Protein AF-A0A7V3LGW0-F1 (afdb_monomer_lite)

Radius of gyration: 11.77 Å; chains: 1; bounding box: 28×21×29 Å

Secondary structure (DSSP, 8-state):
-------TTS-----SPPSSEEEEEE--TTS--EEEEEEE-SS-------PPP-

pLDDT: mean 97.19, std 2.2, range [84.38, 98.44]

Structure (mmCIF, N/CA/C/O backbone):
data_AF-A0A7V3LGW0-F1
#
_entry.id   AF-A0A7V3LGW0-F1
#
loop_
_atom_site.group_PDB
_ato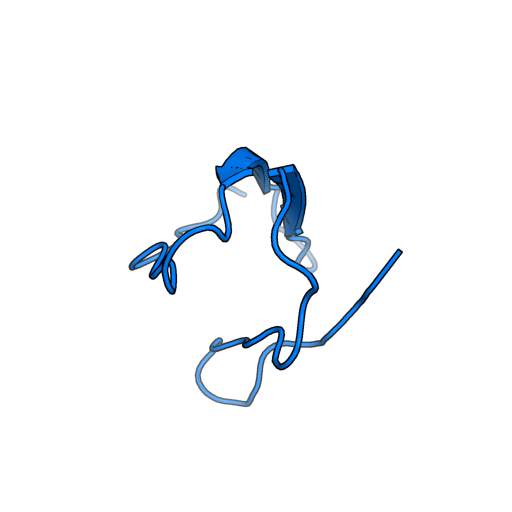m_site.id
_atom_site.type_symbol
_atom_site.label_atom_id
_atom_site.label_alt_id
_atom_site.label_comp_id
_atom_site.label_asym_id
_atom_site.label_entity_id
_atom_site.label_seq_id
_atom_site.pdbx_PDB_ins_code
_atom_site.Cartn_x
_atom_site.Cartn_y
_atom_site.Cartn_z
_atom_site.occupancy
_atom_site.B_iso_or_equiv
_atom_site.auth_seq_id
_atom_site.auth_comp_id
_atom_site.auth_asym_id
_atom_site.auth_atom_id
_atom_site.pdbx_PDB_model_num
ATOM 1 N N . THR A 1 1 ? -4.265 -11.876 6.372 1.00 84.38 1 THR A N 1
ATOM 2 C CA . THR A 1 1 ? -3.558 -11.137 5.310 1.00 84.38 1 THR A CA 1
ATOM 3 C C . THR A 1 1 ? -4.542 -10.796 4.221 1.00 84.38 1 THR A C 1
ATOM 5 O O . THR A 1 1 ? -5.227 -11.700 3.759 1.00 84.38 1 THR A O 1
ATOM 8 N N . TRP A 1 2 ? -4.646 -9.520 3.859 1.00 96.00 2 TRP A N 1
ATOM 9 C CA . TRP A 1 2 ? -5.490 -9.040 2.763 1.00 96.00 2 TRP A CA 1
ATOM 10 C C . TRP A 1 2 ? -4.609 -8.721 1.560 1.00 96.00 2 TRP A C 1
ATOM 12 O O . TRP A 1 2 ? -3.482 -8.261 1.730 1.00 96.00 2 TRP A O 1
ATOM 22 N N . THR A 1 3 ? -5.117 -8.957 0.355 1.00 97.56 3 THR A N 1
ATOM 23 C CA . THR A 1 3 ? -4.421 -8.627 -0.892 1.00 97.56 3 THR A CA 1
ATOM 24 C C . THR A 1 3 ? -5.386 -7.988 -1.874 1.00 97.56 3 THR A C 1
ATOM 26 O O . THR A 1 3 ? -6.569 -8.322 -1.893 1.00 97.56 3 THR A O 1
ATOM 29 N N . THR A 1 4 ? -4.869 -7.100 -2.711 1.00 97.88 4 THR A N 1
ATOM 30 C CA . THR A 1 4 ? -5.586 -6.526 -3.847 1.00 97.88 4 THR A CA 1
ATOM 31 C C . THR A 1 4 ? -4.589 -6.258 -4.971 1.00 97.88 4 THR A C 1
ATOM 33 O O . THR A 1 4 ? -3.377 -6.292 -4.747 1.00 97.88 4 THR A O 1
ATOM 36 N N . THR A 1 5 ? -5.092 -5.999 -6.169 1.00 98.31 5 THR A N 1
ATOM 37 C CA . THR A 1 5 ? -4.292 -5.566 -7.316 1.00 98.31 5 THR A CA 1
ATOM 38 C C . THR A 1 5 ? -4.724 -4.156 -7.677 1.00 98.31 5 THR A C 1
ATOM 40 O O . THR A 1 5 ? -5.905 -3.826 -7.570 1.00 98.31 5 THR A O 1
ATOM 43 N N . THR A 1 6 ? -3.762 -3.323 -8.062 1.00 98.12 6 THR A N 1
ATOM 44 C CA . THR A 1 6 ? -4.055 -1.984 -8.563 1.00 98.12 6 THR A CA 1
ATOM 45 C C . THR A 1 6 ? -4.960 -2.053 -9.792 1.00 98.12 6 THR A C 1
ATOM 47 O O . THR A 1 6 ? -4.869 -3.000 -10.578 1.00 98.12 6 THR A O 1
ATOM 50 N N . ASP A 1 7 ? -5.812 -1.055 -9.984 1.00 97.62 7 ASP A N 1
ATOM 51 C CA . ASP A 1 7 ? -6.602 -0.929 -11.207 1.00 97.62 7 ASP A CA 1
ATOM 52 C C . ASP A 1 7 ? -5.769 -0.385 -12.392 1.00 97.62 7 ASP A C 1
ATOM 54 O O . ASP A 1 7 ? -4.538 -0.315 -12.343 1.00 97.62 7 ASP A O 1
ATOM 58 N N . GLY A 1 8 ? -6.439 -0.007 -13.487 1.00 97.88 8 GLY A N 1
ATOM 59 C CA . GLY A 1 8 ? -5.789 0.533 -14.687 1.00 97.88 8 GLY A CA 1
ATOM 60 C C . GLY A 1 8 ? -5.118 1.902 -14.507 1.00 97.88 8 GLY A C 1
ATOM 61 O O . GLY A 1 8 ? -4.354 2.303 -15.384 1.00 97.88 8 GLY A O 1
ATOM 62 N N . PHE A 1 9 ? -5.379 2.605 -13.401 1.00 96.88 9 PHE A N 1
ATOM 63 C CA . PHE A 1 9 ? -4.739 3.874 -13.046 1.00 96.88 9 PHE A CA 1
ATOM 64 C C . PHE A 1 9 ? -3.591 3.695 -12.044 1.00 96.88 9 PHE A C 1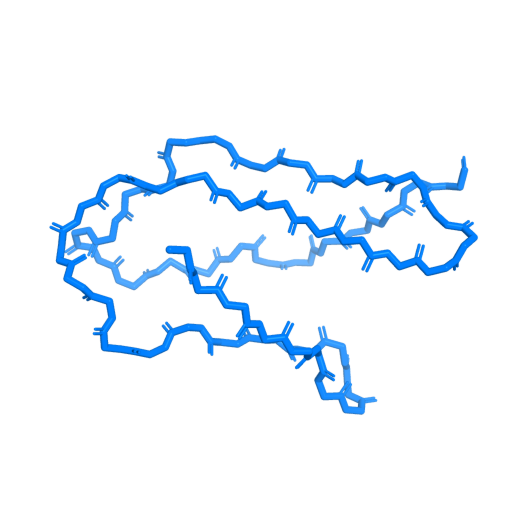
ATOM 66 O O . PHE A 1 9 ? -2.849 4.643 -11.800 1.00 96.88 9 PHE A O 1
ATOM 73 N N . GLY A 1 10 ? -3.397 2.482 -11.514 1.00 97.12 10 GLY A N 1
ATOM 74 C CA . GLY A 1 10 ? -2.404 2.206 -10.477 1.00 97.12 10 GLY A CA 1
ATOM 75 C C . GLY A 1 10 ? -2.939 2.378 -9.052 1.00 97.12 10 GLY A C 1
ATOM 76 O O . GLY A 1 10 ? -2.168 2.236 -8.103 1.00 97.12 10 GLY A O 1
ATOM 77 N N . ASP A 1 11 ? -4.242 2.626 -8.887 1.00 97.94 11 ASP A N 1
ATOM 78 C CA . ASP A 1 11 ? -4.861 2.856 -7.584 1.00 97.94 11 ASP A CA 1
ATOM 79 C C . ASP A 1 11 ? -5.265 1.541 -6.911 1.00 97.94 11 ASP A C 1
ATOM 81 O O . ASP A 1 11 ? -5.675 0.575 -7.560 1.00 97.94 11 ASP A O 1
ATOM 85 N N . PHE A 1 12 ? -5.195 1.503 -5.579 1.00 98.00 12 PHE A N 1
ATOM 86 C CA . PHE A 1 12 ? -5.704 0.398 -4.768 1.00 98.00 12 PHE A CA 1
ATOM 87 C C . PHE A 1 12 ? -6.426 0.913 -3.523 1.00 98.00 12 PHE A C 1
ATOM 89 O O . PHE A 1 12 ? -6.133 1.989 -3.006 1.00 98.00 12 PHE A O 1
ATOM 9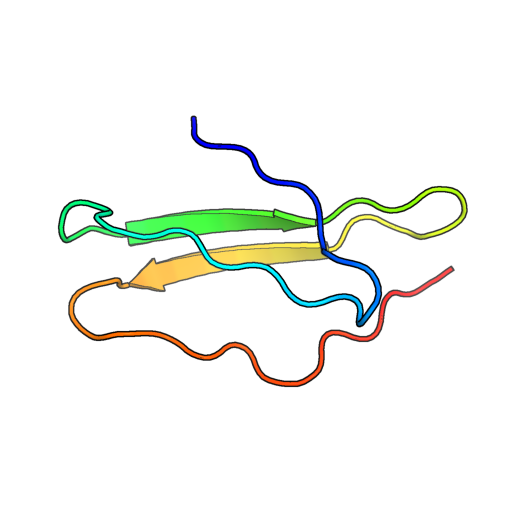6 N N . TRP A 1 13 ? -7.365 0.118 -3.006 1.00 97.06 13 TRP A 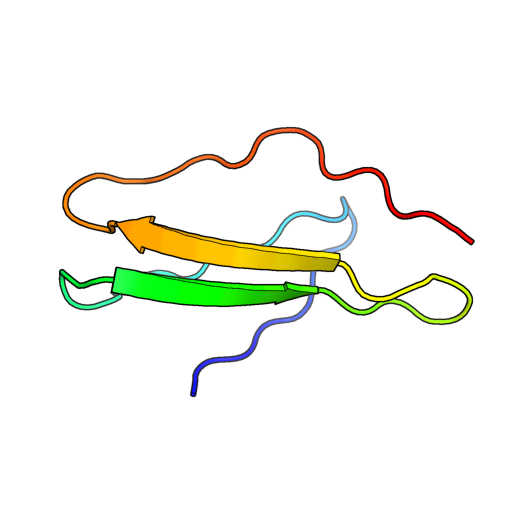N 1
ATOM 97 C CA . TRP A 1 13 ? -8.097 0.455 -1.786 1.00 97.06 13 TRP A CA 1
ATOM 98 C C . TRP A 1 13 ? -8.462 -0.810 -1.003 1.00 97.06 13 TRP A C 1
ATOM 100 O O . TRP A 1 13 ? -9.188 -1.667 -1.505 1.00 97.06 13 TRP A O 1
ATOM 110 N N . PHE A 1 14 ? -8.029 -0.902 0.258 1.00 97.50 14 PHE A N 1
ATOM 111 C CA . PHE A 1 14 ? -8.545 -1.884 1.221 1.00 97.50 14 PHE A CA 1
ATOM 112 C C . PHE A 1 14 ? -9.728 -1.303 2.005 1.00 97.50 14 PHE A C 1
ATOM 114 O O . PHE A 1 14 ? -9.563 -0.369 2.785 1.00 97.50 14 PHE A O 1
ATOM 121 N N . ARG A 1 15 ? -10.944 -1.795 1.747 1.00 95.19 15 ARG A N 1
ATOM 122 C CA . ARG A 1 15 ? -12.182 -1.294 2.372 1.00 95.19 15 ARG A CA 1
ATOM 123 C C . ARG A 1 15 ? -12.607 -2.198 3.522 1.00 95.19 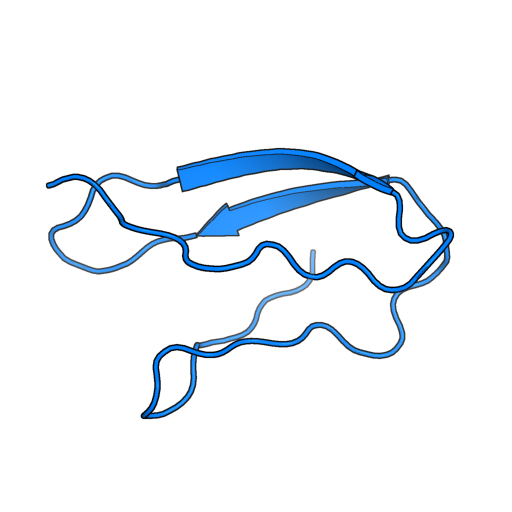15 ARG A C 1
ATOM 125 O O . ARG A 1 15 ? -12.446 -3.410 3.431 1.00 95.19 15 ARG A O 1
ATOM 132 N N . GLY A 1 16 ? -13.202 -1.607 4.559 1.00 94.50 16 GLY A N 1
ATOM 133 C CA . GLY A 1 16 ? -13.773 -2.361 5.679 1.00 94.50 16 GLY A CA 1
ATOM 134 C C . GLY A 1 16 ? -12.732 -3.082 6.533 1.00 94.50 16 GLY A C 1
ATOM 135 O O . GLY A 1 16 ? -13.039 -4.124 7.103 1.00 94.50 16 GLY A O 1
ATOM 136 N N . LEU A 1 17 ? -11.504 -2.556 6.595 1.00 95.88 17 LEU A N 1
ATOM 137 C CA . LEU A 1 17 ? -10.533 -3.021 7.576 1.00 95.88 17 LEU A CA 1
ATOM 138 C C . LEU A 1 17 ? -11.035 -2.677 8.978 1.00 95.88 17 LEU A C 1
ATOM 140 O O . LEU A 1 17 ? -11.567 -1.591 9.211 1.00 95.88 17 LEU A O 1
ATOM 144 N N . GLU A 1 18 ? -10.852 -3.606 9.909 1.00 96.88 18 GLU A N 1
ATOM 145 C CA . GLU A 1 18 ? -11.025 -3.309 11.325 1.00 96.88 18 GLU A CA 1
ATOM 146 C C . GLU A 1 18 ? -9.975 -2.281 11.763 1.00 96.88 18 GLU A C 1
ATOM 148 O O . GLU A 1 18 ? -8.844 -2.298 11.265 1.00 96.88 18 GLU A O 1
ATOM 153 N N . VAL A 1 19 ? -10.339 -1.413 12.712 1.00 97.50 19 VAL A N 1
ATOM 154 C CA . VAL A 1 19 ? -9.407 -0.433 13.282 1.00 97.50 19 VAL A CA 1
ATOM 155 C C . VAL A 1 19 ? -8.232 -1.167 13.923 1.00 97.50 19 VAL A C 1
ATOM 157 O O . VAL A 1 19 ? -8.397 -1.982 14.828 1.00 97.50 19 VAL A O 1
ATOM 160 N N . GLY A 1 20 ? -7.036 -0.851 13.448 1.00 97.75 20 GLY A N 1
ATOM 161 C CA . GLY A 1 20 ? -5.790 -1.469 13.870 1.00 97.75 20 GLY A CA 1
ATOM 162 C C . GLY A 1 20 ? -4.580 -0.904 13.133 1.00 97.75 20 GLY A C 1
ATOM 163 O O . GLY A 1 20 ? -4.689 0.019 12.318 1.00 97.75 20 GLY A O 1
ATOM 164 N N . THR A 1 21 ? -3.424 -1.489 13.427 1.00 98.38 21 THR A N 1
ATOM 165 C CA . THR A 1 21 ? -2.138 -1.126 12.830 1.00 98.38 21 THR A CA 1
ATOM 166 C C . THR A 1 21 ? -1.701 -2.210 11.857 1.00 98.38 21 THR A C 1
ATOM 168 O O . THR A 1 21 ? -1.631 -3.381 12.231 1.00 98.38 21 THR A O 1
ATOM 171 N N . TYR A 1 22 ? -1.384 -1.817 10.625 1.00 98.19 22 TYR A N 1
ATOM 172 C CA . TYR A 1 22 ? -1.042 -2.737 9.545 1.00 98.19 22 TYR A CA 1
ATOM 173 C C . TYR A 1 22 ? 0.267 -2.350 8.863 1.00 98.19 22 TYR A C 1
ATOM 175 O O . TYR A 1 22 ? 0.614 -1.172 8.757 1.00 98.19 22 TYR A O 1
ATOM 183 N N . ASP A 1 23 ? 0.942 -3.362 8.330 1.00 98.44 23 ASP A N 1
ATOM 184 C CA . ASP A 1 23 ? 2.045 -3.190 7.396 1.00 98.44 23 ASP A CA 1
ATOM 185 C C . ASP A 1 23 ? 1.540 -3.459 5.975 1.00 98.44 23 ASP A C 1
ATOM 187 O O . ASP A 1 23 ? 0.729 -4.361 5.741 1.00 98.44 23 ASP A O 1
ATOM 191 N N . LEU A 1 24 ? 2.025 -2.672 5.019 1.00 98.38 24 LEU A N 1
ATOM 192 C CA . LEU A 1 24 ? 1.680 -2.773 3.606 1.00 98.38 24 LEU A CA 1
ATOM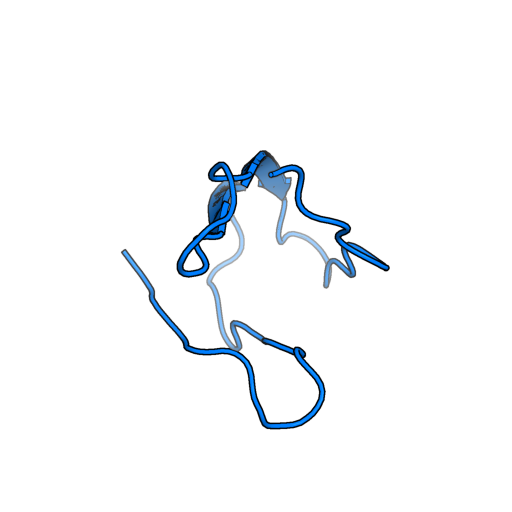 193 C C . LEU A 1 24 ? 2.946 -3.009 2.794 1.00 98.38 24 LEU A C 1
ATOM 195 O O . LEU A 1 24 ? 3.859 -2.187 2.823 1.00 98.38 24 LEU A O 1
ATOM 199 N N . THR A 1 25 ? 2.961 -4.079 2.005 1.00 98.44 25 THR A N 1
ATOM 200 C CA . THR A 1 25 ? 3.996 -4.332 0.999 1.00 98.44 25 THR A CA 1
ATOM 201 C C . THR A 1 25 ? 3.392 -4.241 -0.394 1.00 98.44 25 THR A C 1
ATOM 203 O O . THR A 1 25 ? 2.382 -4.880 -0.681 1.00 98.44 25 THR A O 1
ATOM 206 N N . ILE A 1 26 ? 4.036 -3.461 -1.259 1.00 98.44 26 ILE A N 1
ATOM 207 C CA . ILE A 1 26 ? 3.672 -3.276 -2.664 1.00 98.44 26 ILE A CA 1
ATOM 208 C C . ILE A 1 26 ? 4.758 -3.912 -3.527 1.00 98.44 26 ILE A C 1
ATOM 210 O O . ILE A 1 26 ? 5.950 -3.663 -3.322 1.00 98.44 26 ILE A O 1
ATOM 214 N N . THR A 1 27 ? 4.338 -4.713 -4.502 1.00 98.25 27 THR A N 1
ATOM 215 C CA . THR A 1 27 ? 5.215 -5.341 -5.490 1.00 98.25 27 THR A CA 1
ATOM 216 C C . THR A 1 27 ? 4.704 -5.072 -6.900 1.00 98.25 27 THR A C 1
ATOM 218 O O . THR A 1 27 ? 3.501 -5.034 -7.148 1.00 98.25 27 THR A O 1
ATOM 221 N N . ALA A 1 28 ? 5.639 -4.887 -7.826 1.00 98.00 28 ALA A N 1
ATOM 222 C CA . ALA A 1 28 ? 5.380 -4.780 -9.253 1.00 98.00 28 ALA A CA 1
ATOM 223 C C . ALA A 1 28 ? 6.547 -5.425 -10.006 1.00 98.00 28 ALA A C 1
ATOM 225 O O . ALA A 1 28 ? 7.695 -5.354 -9.563 1.00 98.00 28 ALA A O 1
ATOM 226 N N . GLU A 1 29 ? 6.264 -6.077 -11.131 1.00 97.88 29 GLU A N 1
ATOM 227 C CA . GLU A 1 29 ? 7.297 -6.733 -11.932 1.00 97.88 29 GLU A CA 1
ATOM 228 C C . GLU A 1 29 ? 8.340 -5.716 -12.424 1.00 97.88 29 GLU A C 1
ATOM 230 O O . GLU A 1 29 ? 7.997 -4.670 -12.972 1.00 97.88 29 GLU A O 1
ATOM 235 N N . GLY A 1 30 ? 9.624 -6.024 -12.219 1.00 98.19 30 GLY A N 1
ATOM 236 C CA . GLY A 1 30 ? 10.733 -5.151 -12.616 1.00 98.19 30 GLY A CA 1
ATOM 237 C C . GLY A 1 30 ? 11.001 -3.966 -11.680 1.00 98.19 30 GLY A C 1
ATOM 238 O O . GLY A 1 30 ? 11.784 -3.091 -12.047 1.00 98.19 30 GLY A O 1
ATOM 239 N N . PHE A 1 31 ? 10.377 -3.931 -10.498 1.00 98.38 31 PHE A N 1
ATOM 240 C CA . PHE A 1 31 ? 10.610 -2.915 -9.471 1.00 98.38 31 PHE A CA 1
ATOM 241 C C . PHE A 1 31 ? 10.956 -3.545 -8.118 1.00 98.38 31 PHE A C 1
ATOM 243 O O . PHE A 1 31 ? 10.491 -4.636 -7.775 1.00 98.38 31 PHE A O 1
ATOM 250 N N . ALA A 1 32 ? 11.746 -2.829 -7.322 1.00 98.25 32 ALA A N 1
ATOM 251 C CA . ALA A 1 32 ? 12.006 -3.184 -5.938 1.00 98.25 32 ALA A CA 1
ATOM 252 C C . ALA A 1 32 ? 10.711 -3.080 -5.102 1.00 98.25 32 ALA A C 1
ATOM 254 O O . ALA A 1 32 ? 9.966 -2.103 -5.248 1.00 98.25 32 ALA A O 1
ATOM 255 N N . PRO A 1 33 ? 10.438 -4.042 -4.196 1.00 98.06 33 PRO A N 1
ATOM 256 C CA . PRO A 1 33 ? 9.310 -3.949 -3.278 1.00 98.06 33 PRO A CA 1
ATOM 257 C C . PRO A 1 33 ? 9.394 -2.703 -2.398 1.00 98.06 33 PRO A C 1
ATOM 259 O O . PRO A 1 33 ? 10.476 -2.311 -1.953 1.00 98.06 33 PRO A O 1
ATOM 262 N N . LYS A 1 34 ? 8.238 -2.121 -2.081 1.00 98.38 34 LYS A N 1
ATOM 263 C CA . LYS A 1 34 ? 8.135 -1.003 -1.139 1.00 98.38 34 LYS A CA 1
ATOM 264 C C . LYS A 1 34 ? 7.250 -1.395 0.029 1.00 98.38 34 LYS A C 1
ATOM 266 O O . LYS A 1 34 ? 6.135 -1.870 -0.178 1.00 98.38 34 LYS A O 1
ATOM 271 N N . THR A 1 35 ? 7.746 -1.172 1.242 1.00 98.38 35 THR A N 1
ATOM 272 C CA . THR A 1 35 ? 7.024 -1.490 2.475 1.00 98.38 35 THR A CA 1
ATOM 273 C C . THR A 1 35 ? 6.784 -0.233 3.293 1.00 98.38 35 THR A C 1
ATOM 275 O O . THR A 1 35 ? 7.696 0.563 3.510 1.00 98.38 35 THR A O 1
ATOM 278 N N . PHE A 1 36 ? 5.554 -0.092 3.769 1.00 98.25 36 PHE A N 1
ATOM 279 C CA . PHE A 1 36 ? 5.156 0.854 4.798 1.00 98.25 36 PHE A CA 1
ATOM 280 C C . PHE A 1 36 ? 4.812 0.058 6.049 1.00 98.25 36 PHE A C 1
ATOM 282 O O . PHE A 1 36 ? 4.088 -0.932 5.963 1.00 98.25 36 PHE A O 1
ATOM 289 N N . THR A 1 37 ? 5.317 0.487 7.198 1.00 98.38 37 THR A N 1
ATOM 290 C CA . THR A 1 37 ? 5.051 -0.183 8.471 1.00 98.38 37 THR A CA 1
ATOM 291 C C . THR A 1 37 ? 4.253 0.711 9.396 1.00 98.38 37 THR A C 1
ATOM 293 O O . THR A 1 37 ? 4.474 1.925 9.417 1.00 98.38 37 THR A O 1
ATOM 296 N N . GLY A 1 38 ? 3.390 0.119 10.212 1.00 98.00 38 GLY A N 1
ATOM 297 C CA . GLY A 1 38 ? 2.722 0.851 11.283 1.00 98.00 38 GLY A CA 1
ATOM 298 C C . GLY A 1 38 ? 1.624 1.811 10.813 1.00 98.00 38 GLY A C 1
ATOM 299 O O . GLY A 1 38 ? 1.394 2.835 11.456 1.00 98.00 38 GLY A O 1
ATOM 300 N N . ILE A 1 39 ? 0.952 1.514 9.700 1.00 98.00 39 ILE A N 1
ATOM 301 C CA . ILE A 1 39 ? -0.173 2.322 9.219 1.00 98.00 39 ILE A CA 1
ATOM 302 C C . ILE A 1 39 ? -1.356 2.117 10.171 1.00 98.00 39 ILE A C 1
ATOM 304 O O . ILE A 1 39 ? -1.918 1.025 10.239 1.00 98.00 39 ILE A O 1
ATOM 308 N N . SER A 1 40 ? -1.740 3.170 10.893 1.00 98.00 40 SER A N 1
ATOM 309 C CA . SER A 1 40 ? -2.941 3.169 11.734 1.00 98.00 40 SER A CA 1
ATOM 310 C C . SER A 1 40 ? -4.188 3.451 10.902 1.00 98.00 40 SER A C 1
ATOM 312 O O . SER A 1 40 ? -4.229 4.423 10.153 1.00 98.00 40 SER A O 1
ATOM 314 N N . THR A 1 41 ? -5.217 2.626 11.075 1.00 97.25 41 THR A N 1
ATOM 315 C CA . THR A 1 41 ? -6.533 2.760 10.420 1.00 97.25 41 THR A CA 1
ATOM 316 C C . THR A 1 41 ? -7.593 3.387 11.331 1.00 97.25 41 THR A C 1
ATOM 318 O O . THR A 1 41 ? -8.784 3.309 11.045 1.00 97.25 41 THR A O 1
ATOM 321 N N . GLU A 1 42 ? -7.191 4.050 12.426 1.00 97.88 42 GLU A N 1
ATOM 322 C CA . GLU A 1 42 ? -8.109 4.855 13.258 1.00 97.88 42 GLU A CA 1
ATOM 323 C C . GLU A 1 42 ? -8.849 5.935 12.451 1.00 97.88 42 GLU A C 1
ATOM 325 O O . GLU A 1 42 ? -9.925 6.394 12.838 1.00 97.88 42 GLU A O 1
ATOM 330 N N . LYS A 1 43 ? -8.262 6.345 11.323 1.00 96.75 43 LYS A N 1
ATOM 331 C CA . LYS A 1 43 ? -8.879 7.162 10.280 1.00 96.75 43 LYS A CA 1
ATOM 332 C C . LYS A 1 43 ? -8.519 6.582 8.918 1.00 96.75 43 LYS A C 1
ATOM 334 O O . LYS A 1 43 ? -7.534 5.856 8.797 1.00 96.75 43 LYS A O 1
ATOM 339 N N . ASP A 1 44 ? -9.270 6.970 7.892 1.00 95.81 44 ASP A N 1
ATOM 340 C CA . ASP A 1 44 ? -8.902 6.668 6.512 1.00 95.81 44 ASP A CA 1
ATOM 341 C C . ASP A 1 44 ? -7.530 7.276 6.186 1.00 95.81 44 ASP A C 1
ATOM 343 O O . ASP A 1 44 ? -7.281 8.462 6.427 1.00 95.81 44 ASP A O 1
ATOM 347 N N . VAL A 1 45 ? -6.638 6.453 5.632 1.00 97.38 45 VAL A N 1
ATOM 348 C CA . VAL A 1 45 ? -5.269 6.845 5.285 1.00 97.38 45 VAL A CA 1
ATOM 349 C C . VAL A 1 45 ? -5.122 6.900 3.774 1.00 97.38 45 VAL A C 1
ATOM 351 O O . VAL A 1 45 ? -5.334 5.908 3.082 1.00 97.38 45 VAL A O 1
ATOM 354 N N . ASN A 1 46 ? -4.696 8.056 3.271 1.00 97.31 46 ASN A N 1
ATOM 355 C CA . ASN A 1 46 ? -4.223 8.214 1.903 1.00 97.31 46 ASN A CA 1
ATOM 356 C C . ASN A 1 46 ? -2.686 8.269 1.923 1.00 97.31 46 ASN A C 1
ATOM 358 O O . ASN A 1 46 ? -2.110 9.090 2.637 1.00 97.31 46 ASN A O 1
ATOM 362 N N . LEU A 1 47 ? -2.034 7.385 1.164 1.00 96.81 47 LEU A N 1
ATOM 363 C CA . LEU A 1 47 ? -0.570 7.281 1.094 1.00 96.81 47 LEU A CA 1
ATOM 364 C C . LEU A 1 47 ? 0.062 8.186 0.020 1.00 96.81 47 LEU A C 1
ATOM 366 O O . LEU A 1 47 ? 1.287 8.237 -0.082 1.00 96.81 47 LEU A O 1
ATOM 370 N N . GLY A 1 48 ? -0.757 8.908 -0.747 1.00 97.19 48 GLY A N 1
ATOM 371 C CA . GLY A 1 48 ? -0.334 9.750 -1.861 1.00 97.19 48 GLY A CA 1
ATOM 372 C C . GLY A 1 48 ? 0.306 8.948 -2.991 1.00 97.19 48 GLY A C 1
ATOM 373 O O . GLY A 1 48 ? 0.077 7.748 -3.135 1.00 97.19 48 GLY A O 1
ATOM 374 N N . ASP A 1 49 ? 1.139 9.626 -3.777 1.00 97.44 49 ASP A N 1
ATOM 375 C CA . ASP A 1 49 ? 1.901 8.991 -4.846 1.00 97.44 49 ASP A CA 1
ATOM 376 C C . ASP A 1 49 ? 2.975 8.061 -4.276 1.00 97.44 49 ASP A C 1
ATOM 378 O O . ASP A 1 49 ? 3.776 8.426 -3.406 1.00 97.44 49 ASP A O 1
ATOM 382 N N . ILE A 1 50 ? 3.049 6.853 -4.831 1.00 97.81 50 ILE A N 1
ATOM 383 C CA . ILE A 1 50 ? 3.999 5.828 -4.407 1.00 97.81 50 ILE A CA 1
ATOM 384 C C . ILE A 1 50 ? 4.932 5.485 -5.578 1.00 97.81 50 ILE A C 1
ATOM 386 O O . ILE A 1 50 ? 4.748 4.463 -6.237 1.00 97.81 50 ILE A O 1
ATOM 390 N N . PRO A 1 51 ? 5.980 6.290 -5.842 1.00 97.12 51 PRO A N 1
ATOM 391 C CA . PRO A 1 51 ? 6.992 5.907 -6.816 1.00 97.12 51 PRO A CA 1
ATOM 392 C C . PRO A 1 51 ? 7.761 4.677 -6.312 1.00 97.12 51 PRO A C 1
ATOM 394 O O . PRO A 1 51 ? 8.149 4.613 -5.133 1.00 97.12 51 PRO A O 1
ATOM 397 N N . LEU A 1 52 ? 7.975 3.716 -7.214 1.00 97.69 52 LEU A N 1
ATOM 398 C CA . LEU A 1 52 ? 8.778 2.518 -6.982 1.00 97.69 52 LEU A CA 1
ATOM 399 C C . LEU A 1 52 ? 10.158 2.671 -7.623 1.00 97.69 52 LEU A C 1
ATOM 401 O O . LEU A 1 52 ? 10.293 3.190 -8.733 1.00 97.69 52 LEU A O 1
ATOM 405 N N . ALA A 1 53 ? 11.183 2.204 -6.914 1.00 97.06 53 ALA A N 1
ATOM 406 C CA . ALA A 1 53 ? 12.535 2.117 -7.449 1.00 97.06 53 ALA A CA 1
ATOM 407 C C . ALA A 1 53 ? 12.674 0.870 -8.333 1.00 97.06 53 ALA A C 1
ATOM 409 O O . ALA A 1 53 ? 12.011 -0.137 -8.085 1.00 97.06 53 ALA A O 1
ATOM 410 N N . ARG A 1 54 ? 13.532 0.943 -9.351 1.00 90.00 54 ARG A N 1
ATOM 411 C CA . ARG A 1 54 ? 13.975 -0.226 -10.120 1.00 90.00 54 ARG A CA 1
ATOM 412 C C . ARG A 1 54 ? 15.211 -0.843 -9.488 1.00 90.00 54 ARG A C 1
ATOM 414 O O . ARG A 1 54 ? 16.030 -0.058 -8.961 1.00 90.00 54 ARG A O 1
#

Foldseek 3Di:
DDDDAADPVRDDDDPPDDFDFDKDWDDDPPFDIDIDGGDTVPDDDDPPDDDTHD

Sequence (54 aa):
TWTTTTDGFGDFWFRGLEVGTYDLTITAEGFAPKTFTGISTEKDVNLGDIPLAR